Protein AF-A0A259LVF3-F1 (afdb_monomer_lite)

Secondary structure (DSSP, 8-state):
------------SHHHHHHHHHHHHT--HHHHHHHHHHHHHHHHH-TTHHHHHHTT-S-HHHHHHHHHHHH-

Structure (mmCIF, N/CA/C/O backbone):
data_AF-A0A259LVF3-F1
#
_entry.id   AF-A0A259LVF3-F1
#
loop_
_atom_site.group_PDB
_atom_site.id
_atom_site.type_symbol
_atom_site.label_atom_id
_atom_site.label_alt_id
_atom_site.label_comp_id
_atom_site.label_asym_id
_atom_site.label_entity_id
_atom_site.label_seq_id
_atom_site.pdbx_PDB_ins_code
_atom_site.Cartn_x
_atom_site.Cartn_y
_atom_site.Cartn_z
_atom_site.occupancy
_atom_site.B_iso_or_equiv
_atom_site.auth_seq_id
_atom_site.auth_comp_id
_atom_site.auth_asym_id
_atom_site.auth_atom_id
_atom_site.pdbx_PDB_model_num
ATOM 1 N N . MET A 1 1 ? -19.146 50.143 9.677 1.00 38.78 1 MET A N 1
ATOM 2 C CA . MET A 1 1 ? -18.155 49.662 8.691 1.00 38.78 1 MET A CA 1
ATOM 3 C C . MET A 1 1 ? -17.314 48.610 9.409 1.00 38.78 1 MET A C 1
ATOM 5 O O . MET A 1 1 ? -16.365 48.972 10.077 1.00 38.78 1 MET A O 1
ATOM 9 N N . SER A 1 2 ? -17.803 47.393 9.649 1.00 41.34 2 SER A N 1
ATOM 10 C CA . SER A 1 2 ? -18.025 46.275 8.712 1.00 41.34 2 SER A CA 1
ATOM 11 C C . SER A 1 2 ? -16.745 45.820 8.014 1.00 41.34 2 SER A C 1
ATOM 13 O O . SER A 1 2 ? -16.385 46.399 6.997 1.00 41.34 2 SER A O 1
ATOM 15 N N . ALA A 1 3 ? -16.124 44.761 8.540 1.00 41.66 3 ALA A N 1
ATOM 16 C CA . ALA A 1 3 ? -15.628 43.629 7.754 1.00 41.66 3 ALA A CA 1
ATOM 17 C C . ALA A 1 3 ? -15.272 42.467 8.699 1.00 41.66 3 ALA A C 1
ATOM 19 O O . ALA A 1 3 ? -14.220 42.449 9.332 1.00 41.66 3 ALA A O 1
ATOM 20 N N . GLN A 1 4 ? -16.186 41.502 8.792 1.00 50.34 4 GLN A N 1
ATOM 21 C CA . GLN A 1 4 ? -15.887 40.135 9.206 1.00 50.34 4 GLN A CA 1
ATOM 22 C C . GLN A 1 4 ? -15.032 39.491 8.103 1.00 50.34 4 GLN A C 1
ATOM 24 O O . GLN A 1 4 ? -15.395 39.584 6.931 1.00 50.34 4 GLN A O 1
ATOM 29 N N . ALA A 1 5 ? -13.972 38.772 8.461 1.00 47.62 5 ALA A N 1
ATOM 30 C CA . ALA A 1 5 ? -13.387 37.754 7.593 1.00 47.62 5 ALA A CA 1
ATOM 31 C C . ALA A 1 5 ? -13.244 36.474 8.416 1.00 47.62 5 ALA A C 1
ATOM 33 O O . ALA A 1 5 ? -12.288 36.273 9.160 1.00 47.62 5 ALA A O 1
ATOM 34 N N . ASN A 1 6 ? -14.291 35.657 8.339 1.00 46.38 6 ASN A N 1
ATOM 35 C CA . ASN A 1 6 ? -14.359 34.323 8.903 1.00 46.38 6 ASN A CA 1
ATOM 36 C C . ASN A 1 6 ? -13.505 33.399 8.021 1.00 46.38 6 ASN A C 1
ATOM 38 O O . ASN A 1 6 ? -13.967 32.927 6.983 1.00 46.38 6 ASN A O 1
ATOM 42 N N . SER A 1 7 ? -12.241 33.200 8.388 1.00 51.94 7 SER A N 1
ATOM 43 C CA . SER A 1 7 ? -11.357 32.236 7.730 1.00 51.94 7 SER A CA 1
ATOM 44 C C . SER A 1 7 ? -11.697 30.843 8.250 1.00 51.94 7 SER A C 1
ATOM 46 O O . SER A 1 7 ? -11.154 30.398 9.259 1.00 51.94 7 SER A O 1
ATOM 48 N N . THR A 1 8 ? -12.648 30.182 7.594 1.00 51.84 8 THR A N 1
ATOM 49 C CA . THR A 1 8 ? -13.056 28.802 7.864 1.00 51.84 8 THR A CA 1
ATOM 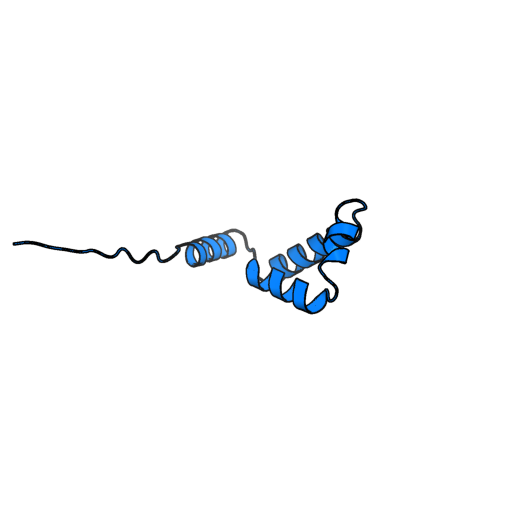50 C C . THR A 1 8 ? -11.826 27.894 7.880 1.00 51.84 8 THR A C 1
ATOM 52 O O . THR A 1 8 ? -11.246 27.594 6.836 1.00 51.84 8 THR A O 1
ATOM 55 N N . GLN A 1 9 ? -11.416 27.474 9.075 1.00 55.19 9 GLN A N 1
ATOM 56 C CA . GLN A 1 9 ? -10.448 26.404 9.276 1.00 55.19 9 GLN A CA 1
ATOM 57 C C . GLN A 1 9 ? -11.012 25.152 8.597 1.00 55.19 9 GLN A C 1
ATOM 59 O O . GLN A 1 9 ? -12.006 24.590 9.053 1.00 55.19 9 GLN A O 1
ATOM 64 N N . ASN A 1 10 ? -10.429 24.742 7.472 1.00 57.97 10 ASN A N 1
ATOM 65 C CA . ASN A 1 10 ? -10.766 23.483 6.815 1.00 57.97 10 ASN A CA 1
ATOM 66 C C . ASN A 1 10 ? -10.103 22.334 7.590 1.00 57.97 10 ASN A C 1
ATOM 68 O O . ASN A 1 10 ? -9.145 21.716 7.125 1.00 57.97 10 ASN A O 1
ATOM 72 N N . THR A 1 11 ? -10.559 22.103 8.820 1.00 58.53 11 THR A N 1
ATOM 73 C CA . THR A 1 11 ? -10.177 20.930 9.600 1.00 58.53 11 THR A CA 1
ATOM 74 C C . THR A 1 11 ? -10.866 19.740 8.947 1.00 58.53 11 THR A C 1
ATOM 76 O O . THR A 1 11 ? -12.073 19.560 9.079 1.00 58.53 11 THR A O 1
ATOM 79 N N . SER A 1 12 ? -10.116 18.966 8.163 1.00 60.72 12 SER A N 1
ATOM 80 C CA . SER A 1 12 ? -10.605 17.723 7.569 1.00 60.72 12 SER A CA 1
ATOM 81 C C . SER A 1 12 ? -11.238 16.856 8.661 1.00 60.72 12 SER A C 1
ATOM 83 O O . SER A 1 12 ? -10.532 16.398 9.551 1.00 60.72 12 SER A O 1
ATOM 85 N N . ALA A 1 13 ? -12.545 16.594 8.576 1.00 61.16 13 ALA A N 1
ATOM 86 C CA . ALA A 1 13 ? -13.258 15.676 9.474 1.00 61.16 13 ALA A CA 1
ATOM 87 C C . ALA A 1 13 ? -12.901 14.193 9.226 1.00 61.16 13 ALA A C 1
ATOM 89 O O . ALA A 1 13 ? -13.482 13.295 9.834 1.00 61.16 13 ALA A O 1
ATOM 90 N N . ARG A 1 14 ? -11.955 13.909 8.311 1.00 69.31 14 ARG A N 1
ATOM 91 C CA . ARG A 1 14 ? -11.537 12.540 7.974 1.00 69.31 14 ARG A CA 1
ATOM 92 C C . ARG A 1 14 ? -11.036 11.743 9.180 1.00 69.31 14 ARG A C 1
ATOM 94 O O . ARG A 1 14 ? -11.452 10.598 9.263 1.00 69.31 14 ARG A O 1
ATOM 101 N N . PRO A 1 15 ? -10.207 12.272 10.103 1.00 76.31 15 PRO A N 1
ATOM 102 C CA . PRO A 1 15 ? -9.702 11.464 11.211 1.00 76.31 15 PRO A CA 1
ATOM 103 C C . PRO A 1 15 ? -10.832 10.965 12.117 1.00 76.31 15 PRO A C 1
ATOM 105 O O . PRO A 1 15 ? -10.867 9.790 12.461 1.00 76.31 15 PRO A O 1
ATOM 108 N N . GLU A 1 16 ? -11.797 11.831 12.439 1.00 80.69 16 GLU A N 1
ATOM 109 C CA . GLU A 1 16 ? -12.930 11.491 13.309 1.00 80.69 16 GLU A CA 1
ATOM 110 C C . GLU A 1 16 ? -13.887 10.499 12.638 1.00 80.69 16 GLU A C 1
ATOM 112 O O . GLU A 1 16 ? -14.282 9.509 13.250 1.00 80.69 16 GLU A O 1
ATOM 117 N N . MET A 1 17 ? -14.214 10.720 11.360 1.00 80.12 17 MET A N 1
ATOM 118 C CA . MET A 1 17 ? -15.086 9.823 10.598 1.00 80.12 17 MET A CA 1
ATOM 119 C C . MET A 1 17 ? -14.430 8.453 10.367 1.00 80.12 17 MET A C 1
ATOM 121 O O . MET A 1 17 ? -15.089 7.426 10.511 1.00 80.12 17 MET A O 1
ATOM 125 N N . THR A 1 18 ? -13.131 8.417 10.050 1.00 80.19 18 THR A N 1
ATOM 126 C CA . THR A 1 18 ? -12.366 7.168 9.923 1.00 80.19 18 THR A CA 1
ATOM 127 C C . THR A 1 18 ? -12.332 6.425 11.255 1.00 80.19 18 THR A C 1
ATOM 129 O O . THR A 1 18 ? -12.623 5.234 11.275 1.00 80.19 18 THR A O 1
ATOM 132 N N . ALA A 1 19 ? -12.068 7.114 12.371 1.00 80.94 19 ALA A N 1
ATOM 133 C CA . ALA A 1 19 ? -12.064 6.497 13.695 1.00 80.94 19 ALA A CA 1
ATOM 134 C C . ALA A 1 19 ? -13.442 5.926 14.071 1.00 80.94 19 ALA A C 1
ATOM 136 O O . ALA A 1 19 ? -13.523 4.801 14.558 1.00 80.94 19 ALA A O 1
ATOM 137 N N . ALA A 1 20 ? -14.530 6.654 13.798 1.00 85.38 20 ALA A N 1
ATOM 138 C CA . ALA A 1 20 ? -15.888 6.172 14.048 1.00 85.38 20 ALA A CA 1
ATOM 139 C C . ALA A 1 20 ? -16.207 4.905 13.235 1.00 85.38 20 ALA A C 1
ATOM 141 O O . ALA A 1 20 ? -16.703 3.928 13.793 1.00 85.38 20 ALA A O 1
ATOM 142 N N . ILE A 1 21 ? -15.850 4.886 11.946 1.00 84.19 21 ILE A N 1
ATOM 143 C CA . ILE A 1 21 ? -16.033 3.715 11.077 1.00 84.19 21 ILE A CA 1
ATOM 144 C C . ILE A 1 21 ? -15.161 2.546 11.547 1.00 84.19 21 ILE A C 1
ATOM 146 O O . ILE A 1 21 ? -15.632 1.413 11.569 1.00 84.19 21 ILE A O 1
ATOM 150 N N . MET A 1 22 ? -13.911 2.786 11.948 1.00 85.00 22 MET A N 1
ATOM 151 C CA . MET A 1 22 ? -13.018 1.749 12.482 1.00 85.00 22 MET A CA 1
ATOM 152 C C . MET A 1 22 ? -13.597 1.100 13.742 1.00 85.00 22 MET A C 1
ATOM 154 O O . MET A 1 22 ? -13.612 -0.125 13.847 1.00 85.00 22 MET A O 1
ATOM 158 N N . VAL A 1 23 ? -14.165 1.903 14.648 1.00 85.88 23 VAL A N 1
ATOM 159 C CA . VAL A 1 23 ? -14.860 1.405 15.844 1.00 85.88 23 VAL A CA 1
ATOM 160 C C . VAL A 1 23 ? -16.113 0.607 15.476 1.00 85.88 23 VAL A C 1
ATOM 162 O O . VAL A 1 23 ? -16.316 -0.477 16.015 1.00 85.88 23 VAL A O 1
ATOM 165 N N . GLU A 1 24 ? -16.941 1.105 14.556 1.00 91.06 24 GLU A N 1
ATOM 166 C CA . GLU A 1 24 ? -18.187 0.440 14.146 1.00 91.06 24 GLU A CA 1
ATOM 167 C C . GLU A 1 24 ? -17.935 -0.888 13.414 1.00 91.06 24 GLU A C 1
ATOM 169 O O . GLU A 1 24 ? -18.649 -1.868 13.617 1.00 91.06 24 GLU A O 1
ATOM 174 N N . THR A 1 25 ? -16.907 -0.930 12.567 1.00 88.12 25 THR A N 1
ATOM 175 C CA . THR A 1 25 ? -16.599 -2.082 11.704 1.00 88.12 25 THR A CA 1
ATOM 176 C C . THR A 1 25 ? -15.615 -3.070 12.326 1.00 88.12 25 THR A C 1
ATOM 178 O O . THR A 1 25 ? -15.459 -4.176 11.809 1.00 88.12 25 THR A O 1
ATOM 181 N N . GLY A 1 26 ? -14.937 -2.688 13.413 1.00 86.44 26 GLY A N 1
ATOM 182 C CA . GLY A 1 26 ? -13.842 -3.461 14.000 1.00 86.44 26 GLY A CA 1
ATOM 183 C C . GLY A 1 26 ? -12.572 -3.474 13.143 1.00 86.44 26 GLY A C 1
ATOM 184 O O . GLY A 1 26 ? -11.736 -4.358 13.313 1.00 86.44 26 GLY A O 1
ATOM 185 N N . LEU A 1 27 ? -12.428 -2.535 12.201 1.00 87.12 27 LEU A N 1
ATOM 186 C CA . LEU A 1 27 ? -11.191 -2.351 11.447 1.00 87.12 27 LEU A CA 1
ATOM 187 C C . LEU A 1 27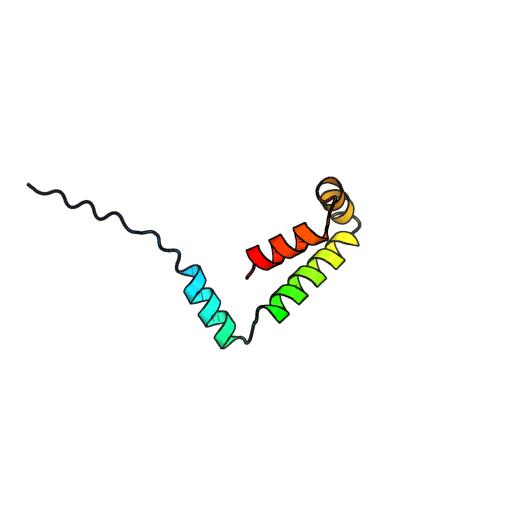 ? -10.139 -1.703 12.352 1.00 87.12 27 LEU A C 1
ATOM 189 O O . LEU A 1 27 ? -10.346 -0.601 12.850 1.00 87.12 27 LEU A O 1
ATOM 193 N N . ASP A 1 28 ? -8.996 -2.361 12.525 1.00 88.62 28 ASP A N 1
ATOM 194 C CA . ASP A 1 28 ? -7.864 -1.844 13.295 1.00 88.62 28 ASP A CA 1
ATOM 195 C C . ASP A 1 28 ? -6.590 -1.702 12.441 1.00 88.62 28 ASP A C 1
ATOM 197 O O . ASP A 1 28 ? -6.538 -2.084 11.265 1.00 88.62 28 ASP A O 1
ATOM 201 N N . GLU A 1 29 ? -5.546 -1.125 13.039 1.00 87.69 29 GLU A N 1
ATOM 202 C CA . GLU A 1 29 ? -4.254 -0.898 12.383 1.00 87.69 29 GLU A CA 1
ATOM 203 C C . GLU A 1 29 ? -3.601 -2.206 11.903 1.00 87.69 29 GLU A C 1
ATOM 205 O O . GLU A 1 29 ? -2.968 -2.240 10.846 1.00 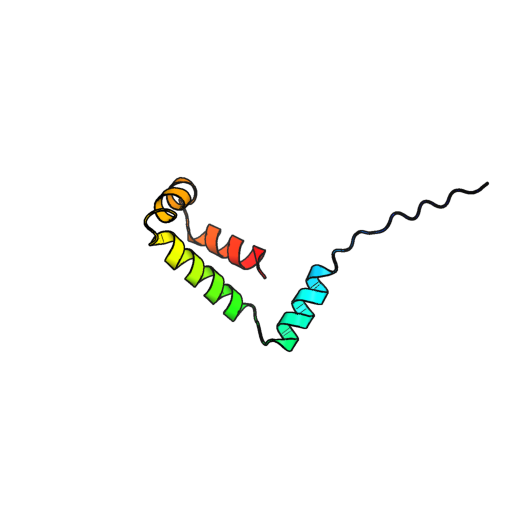87.69 29 GLU A O 1
ATOM 210 N N . GLY A 1 30 ? -3.788 -3.309 12.635 1.00 92.00 30 GLY A N 1
ATOM 211 C CA . GLY A 1 30 ? -3.263 -4.621 12.266 1.00 92.00 30 GLY A CA 1
ATOM 212 C C . GLY A 1 30 ? -3.950 -5.188 11.025 1.00 92.00 30 GLY A C 1
ATOM 213 O O . GLY A 1 30 ? -3.279 -5.676 10.109 1.00 92.00 30 GLY A O 1
ATOM 214 N N . ILE A 1 31 ? -5.279 -5.080 10.949 1.00 92.12 31 ILE A N 1
ATOM 215 C CA . ILE A 1 31 ? -6.066 -5.480 9.775 1.00 92.12 31 ILE A CA 1
ATOM 216 C C . ILE A 1 31 ? -5.651 -4.654 8.561 1.00 92.12 31 ILE A C 1
ATOM 218 O O . ILE A 1 31 ? -5.403 -5.211 7.487 1.00 92.12 31 ILE A O 1
ATOM 222 N N . LEU A 1 32 ? -5.520 -3.339 8.730 1.00 91.00 32 LEU A N 1
ATOM 223 C CA . LEU A 1 32 ? -5.114 -2.457 7.648 1.00 91.00 32 LEU A CA 1
ATOM 224 C C . LEU A 1 32 ? -3.692 -2.762 7.163 1.00 91.00 32 LEU A C 1
ATOM 226 O O . LEU A 1 32 ? -3.462 -2.872 5.957 1.00 91.00 32 LEU A O 1
ATOM 230 N N . ARG A 1 33 ? -2.747 -2.968 8.085 1.00 94.38 33 ARG A N 1
ATOM 231 C CA . ARG A 1 33 ? -1.382 -3.383 7.752 1.00 94.38 33 ARG A CA 1
ATOM 232 C C . ARG A 1 33 ? -1.390 -4.673 6.934 1.00 94.38 33 ARG A C 1
ATOM 234 O O . ARG A 1 33 ? -0.790 -4.720 5.860 1.00 94.38 33 ARG A O 1
ATOM 241 N N . ASN A 1 34 ? -2.122 -5.692 7.378 1.00 95.81 34 ASN A N 1
ATOM 242 C CA . ASN A 1 34 ? -2.231 -6.960 6.655 1.00 95.81 34 ASN A CA 1
ATOM 243 C C . ASN A 1 34 ? -2.843 -6.786 5.257 1.00 95.81 34 ASN A C 1
ATOM 245 O O . ASN A 1 34 ? -2.368 -7.398 4.294 1.00 95.81 34 ASN A O 1
ATOM 249 N N . LEU A 1 35 ? -3.859 -5.929 5.125 1.00 95.25 35 LEU A N 1
ATOM 250 C CA . LEU A 1 35 ? -4.484 -5.606 3.844 1.00 95.25 35 LEU A CA 1
ATOM 251 C C . LEU A 1 35 ? -3.488 -4.949 2.882 1.00 95.25 35 LEU A C 1
ATOM 253 O O . LEU A 1 35 ? -3.355 -5.402 1.744 1.00 95.25 35 LEU A O 1
ATOM 257 N N . VAL A 1 36 ? -2.763 -3.924 3.337 1.00 96.19 36 VAL A N 1
ATOM 258 C CA . VAL A 1 36 ? -1.766 -3.206 2.529 1.00 96.19 36 VAL A CA 1
ATOM 259 C C . VAL A 1 36 ? -0.655 -4.154 2.078 1.00 96.19 36 VAL A C 1
ATOM 261 O O . VAL A 1 36 ? -0.331 -4.197 0.889 1.00 96.19 36 VAL A O 1
ATOM 264 N N . HIS A 1 37 ? -0.112 -4.968 2.986 1.00 97.38 37 HIS A N 1
ATOM 265 C CA . HIS A 1 37 ? 0.912 -5.956 2.639 1.00 97.38 37 HIS A CA 1
ATOM 266 C C . HIS A 1 37 ? 0.394 -6.970 1.608 1.00 97.38 37 HIS A C 1
ATOM 268 O O . HIS A 1 37 ? 1.026 -7.171 0.571 1.00 97.38 37 HIS A O 1
ATOM 274 N N . THR A 1 38 ? -0.796 -7.535 1.830 1.00 97.88 38 THR A N 1
ATOM 275 C CA . THR A 1 38 ? -1.410 -8.505 0.906 1.00 97.88 38 THR A CA 1
ATOM 276 C C . THR A 1 38 ? -1.670 -7.898 -0.473 1.00 97.88 38 THR A C 1
ATOM 278 O O . THR A 1 38 ? -1.472 -8.556 -1.497 1.00 97.88 38 THR A O 1
ATOM 281 N N . PHE A 1 39 ? -2.116 -6.642 -0.526 1.00 97.69 39 PHE A N 1
ATOM 282 C CA . PHE A 1 39 ? -2.325 -5.923 -1.779 1.00 97.69 39 PHE A CA 1
ATOM 283 C C . PHE A 1 39 ? -1.017 -5.793 -2.563 1.00 97.69 39 PHE A C 1
ATOM 285 O O . PHE A 1 39 ? -0.956 -6.181 -3.731 1.00 97.69 39 PHE A O 1
ATOM 292 N N . TYR A 1 40 ? 0.051 -5.317 -1.923 1.00 97.50 40 TYR A N 1
ATOM 293 C CA . TYR A 1 40 ? 1.328 -5.132 -2.607 1.00 97.50 40 TYR A CA 1
ATOM 294 C C . TYR A 1 40 ? 2.026 -6.447 -2.965 1.00 97.50 40 TYR A C 1
ATOM 296 O O . TYR A 1 40 ? 2.707 -6.500 -3.989 1.00 97.50 40 TYR A O 1
ATOM 304 N N . ASP A 1 41 ? 1.812 -7.522 -2.209 1.00 97.88 41 ASP A N 1
ATOM 305 C CA . ASP A 1 41 ? 2.270 -8.859 -2.596 1.00 97.88 41 ASP A CA 1
ATOM 306 C C . ASP A 1 41 ? 1.608 -9.337 -3.894 1.00 97.88 41 ASP A C 1
ATOM 308 O O . ASP A 1 41 ? 2.272 -9.941 -4.742 1.00 97.88 41 ASP A O 1
ATOM 312 N N . LYS A 1 42 ? 0.317 -9.033 -4.089 1.00 98.38 42 LYS A N 1
ATOM 313 C CA . LYS A 1 42 ? -0.381 -9.303 -5.355 1.00 98.38 42 LYS A CA 1
ATOM 314 C C . LYS A 1 42 ? 0.145 -8.414 -6.479 1.00 98.38 42 LYS A C 1
ATOM 316 O O . LYS A 1 42 ? 0.451 -8.932 -7.547 1.00 98.38 42 LYS A O 1
ATOM 321 N N . VAL A 1 43 ? 0.331 -7.114 -6.227 1.00 97.94 43 VAL A N 1
ATOM 322 C CA . VAL A 1 43 ? 0.891 -6.165 -7.211 1.00 97.94 43 VAL A CA 1
ATOM 323 C C . VAL A 1 43 ? 2.260 -6.621 -7.716 1.00 97.94 43 VAL A C 1
ATOM 325 O O . VAL A 1 43 ? 2.511 -6.567 -8.914 1.00 97.94 43 VAL A O 1
ATOM 328 N N . ARG A 1 44 ? 3.138 -7.118 -6.837 1.00 96.31 44 ARG A N 1
ATOM 329 C CA . ARG A 1 44 ? 4.470 -7.613 -7.232 1.00 96.31 44 ARG A CA 1
ATOM 330 C C . ARG A 1 44 ? 4.425 -8.824 -8.156 1.00 96.31 44 ARG A C 1
ATOM 332 O O . ARG A 1 44 ? 5.329 -8.995 -8.966 1.00 96.31 44 ARG A O 1
ATOM 339 N N . ARG A 1 45 ? 3.422 -9.686 -7.987 1.00 97.69 45 ARG A N 1
ATOM 340 C CA . ARG A 1 45 ? 3.254 -10.923 -8.765 1.00 97.69 45 ARG A CA 1
ATOM 341 C C . ARG A 1 45 ? 2.478 -10.699 -10.059 1.00 97.69 45 ARG A C 1
ATOM 343 O O . ARG A 1 45 ? 2.469 -11.580 -10.913 1.00 97.69 45 ARG A O 1
ATOM 350 N N . ASP A 1 46 ? 1.816 -9.556 -10.190 1.00 98.62 46 ASP A N 1
ATOM 351 C CA . ASP A 1 46 ? 1.039 -9.214 -11.369 1.00 98.62 46 ASP A CA 1
ATOM 352 C C . ASP A 1 46 ? 1.951 -8.931 -12.572 1.00 98.62 46 ASP A C 1
ATOM 354 O O . ASP A 1 46 ? 2.930 -8.188 -12.478 1.00 98.62 46 ASP A O 1
ATOM 358 N N . VAL A 1 47 ? 1.619 -9.520 -13.722 1.00 98.06 47 VAL A N 1
ATOM 359 C CA . VAL A 1 47 ? 2.446 -9.456 -14.939 1.00 98.06 47 VAL A CA 1
ATOM 360 C C . VAL A 1 47 ? 2.473 -8.070 -15.582 1.00 98.06 47 VAL A C 1
ATOM 362 O O . VAL A 1 47 ? 3.421 -7.746 -16.295 1.00 98.06 47 VAL A O 1
ATOM 365 N N . THR A 1 48 ? 1.451 -7.247 -15.348 1.00 98.00 48 THR A N 1
ATOM 366 C CA . THR A 1 48 ? 1.339 -5.903 -15.922 1.00 98.00 48 THR A CA 1
ATOM 367 C C . THR A 1 48 ? 1.791 -4.848 -14.921 1.00 98.00 48 THR A C 1
ATOM 369 O O . THR A 1 48 ? 2.581 -3.970 -15.263 1.00 98.00 48 THR A O 1
ATOM 372 N N . LEU A 1 49 ? 1.328 -4.935 -13.674 1.00 98.00 49 LEU A N 1
ATOM 373 C CA . LEU A 1 49 ? 1.633 -3.955 -12.636 1.00 98.00 49 LEU A CA 1
ATOM 374 C C . LEU A 1 49 ? 3.014 -4.177 -12.018 1.00 98.00 49 LEU A C 1
ATOM 376 O O . LEU A 1 49 ? 3.716 -3.200 -11.757 1.00 98.00 49 LEU A O 1
ATOM 380 N N . GLY A 1 50 ? 3.443 -5.427 -11.830 1.00 97.75 50 GLY A N 1
ATOM 381 C CA . GLY A 1 50 ? 4.720 -5.763 -11.195 1.00 97.75 50 GLY A CA 1
ATOM 382 C C . GLY A 1 50 ? 5.909 -4.996 -11.787 1.00 97.75 50 GLY A C 1
ATOM 383 O O . GLY A 1 50 ? 6.585 -4.286 -11.038 1.00 97.75 50 GLY A O 1
ATOM 384 N N . PRO A 1 51 ? 6.131 -5.031 -13.118 1.00 98.06 51 PRO A N 1
ATOM 385 C CA . PRO A 1 51 ? 7.213 -4.282 -13.762 1.00 98.06 51 PRO A CA 1
ATOM 386 C C . PRO A 1 51 ? 7.121 -2.760 -13.574 1.00 98.06 51 PRO A C 1
ATOM 388 O O . PRO A 1 51 ? 8.145 -2.097 -13.409 1.00 98.06 51 PRO A O 1
ATOM 391 N N . ILE A 1 52 ? 5.909 -2.195 -13.557 1.00 97.94 52 ILE A N 1
ATOM 392 C CA . ILE A 1 52 ? 5.690 -0.749 -13.390 1.00 97.94 52 ILE A CA 1
ATOM 393 C C . ILE A 1 52 ? 6.116 -0.305 -11.989 1.00 97.94 52 ILE A C 1
ATOM 395 O O . ILE A 1 52 ? 6.824 0.693 -11.836 1.00 97.94 52 ILE A O 1
ATOM 399 N N . PHE A 1 53 ? 5.711 -1.056 -10.963 1.00 97.69 53 PHE A N 1
ATOM 400 C CA . PHE A 1 53 ? 6.081 -0.760 -9.582 1.00 97.69 53 PHE A CA 1
ATOM 401 C C . PHE A 1 53 ? 7.566 -1.046 -9.325 1.00 97.69 53 PHE A C 1
ATOM 403 O O . PHE A 1 53 ? 8.242 -0.217 -8.716 1.00 97.69 53 PHE A O 1
ATOM 410 N N . ALA A 1 54 ? 8.105 -2.149 -9.852 1.00 96.88 54 ALA A N 1
ATOM 411 C CA . ALA A 1 54 ? 9.522 -2.500 -9.724 1.00 96.88 54 ALA A CA 1
ATOM 412 C C . ALA A 1 54 ? 10.458 -1.449 -10.348 1.00 96.88 54 ALA A C 1
ATOM 414 O O . ALA A 1 54 ? 11.549 -1.217 -9.837 1.00 96.88 54 ALA A O 1
ATOM 415 N N . ALA A 1 55 ? 10.016 -0.748 -11.398 1.00 97.50 55 ALA A N 1
ATOM 416 C CA . ALA A 1 55 ? 10.774 0.354 -11.992 1.00 97.50 55 ALA A CA 1
ATOM 417 C C . ALA A 1 55 ? 10.895 1.594 -11.080 1.00 97.50 55 ALA A C 1
ATOM 419 O O . ALA A 1 55 ? 11.692 2.486 -11.369 1.00 97.50 55 ALA A O 1
ATOM 420 N N . ARG A 1 56 ? 10.086 1.698 -10.016 1.00 97.19 56 ARG A N 1
ATOM 421 C CA . ARG A 1 56 ? 10.033 2.871 -9.119 1.00 97.19 56 ARG A CA 1
ATOM 422 C C . ARG A 1 56 ? 10.317 2.556 -7.658 1.00 97.19 56 ARG A C 1
ATOM 424 O O . ARG A 1 56 ? 10.633 3.473 -6.906 1.00 97.19 56 ARG A O 1
ATOM 431 N N . ILE A 1 57 ? 10.195 1.298 -7.255 1.00 96.62 57 ILE A N 1
ATOM 432 C CA . ILE A 1 57 ? 10.380 0.853 -5.876 1.00 96.62 57 ILE A CA 1
ATOM 433 C C . ILE A 1 57 ? 11.550 -0.118 -5.853 1.00 96.62 57 ILE A C 1
ATOM 435 O O . ILE A 1 57 ? 11.413 -1.293 -6.186 1.00 96.62 57 ILE A O 1
ATOM 439 N N . THR A 1 58 ? 12.707 0.400 -5.458 1.00 94.31 58 THR A N 1
ATOM 440 C CA . THR A 1 58 ? 13.926 -0.390 -5.267 1.00 94.31 58 THR A CA 1
ATOM 441 C C . THR A 1 58 ?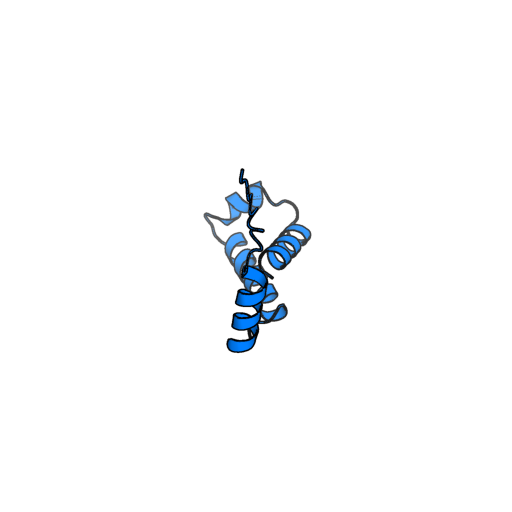 13.983 -1.017 -3.877 1.00 94.31 58 THR A C 1
ATOM 443 O O . THR A 1 58 ? 14.493 -2.124 -3.736 1.00 94.31 58 THR A O 1
ATOM 446 N N . ASP A 1 59 ? 13.420 -0.342 -2.870 1.00 96.62 59 ASP A N 1
ATOM 447 C CA . ASP A 1 59 ? 13.295 -0.849 -1.506 1.00 96.62 59 ASP A CA 1
ATOM 448 C C . ASP A 1 59 ? 11.825 -0.922 -1.081 1.00 96.62 59 AS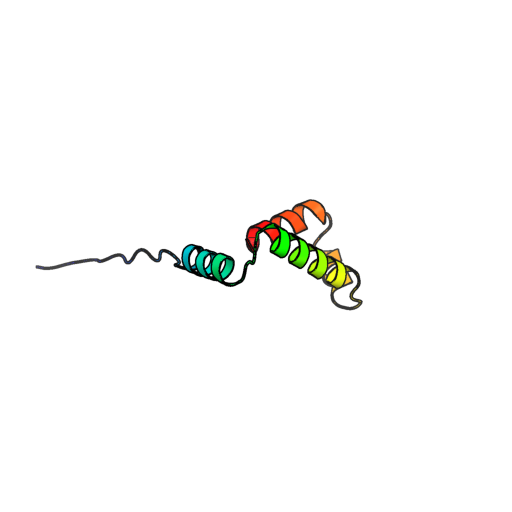P A C 1
ATOM 450 O O . ASP A 1 59 ? 11.115 0.080 -0.949 1.00 96.62 59 ASP A O 1
ATOM 454 N N . TRP A 1 60 ? 11.368 -2.151 -0.879 1.00 95.69 60 TRP A N 1
ATOM 455 C CA . TRP A 1 60 ? 9.986 -2.452 -0.556 1.00 95.69 60 TRP A CA 1
ATOM 456 C C . TRP A 1 60 ? 9.648 -2.270 0.922 1.00 95.69 60 TRP A C 1
ATOM 458 O O . TRP A 1 60 ? 8.483 -2.024 1.219 1.00 95.69 60 TRP A O 1
ATOM 468 N N . GLY A 1 61 ? 10.615 -2.376 1.838 1.00 95.81 61 GLY A N 1
ATOM 469 C CA . GLY A 1 61 ? 10.349 -2.260 3.277 1.00 95.81 61 GLY A CA 1
ATOM 470 C C . GLY A 1 61 ? 9.840 -0.862 3.647 1.00 95.81 61 GLY A C 1
ATOM 471 O O . GLY A 1 61 ? 8.675 -0.717 4.021 1.00 95.81 61 GLY A O 1
ATOM 472 N N . PRO A 1 62 ? 10.650 0.193 3.442 1.00 96.56 62 PRO A N 1
ATOM 473 C CA . PRO A 1 62 ? 10.249 1.576 3.681 1.00 96.56 62 PRO A CA 1
ATOM 474 C C . PRO A 1 62 ? 9.045 2.004 2.838 1.00 96.56 62 PRO A C 1
ATOM 476 O O . PRO A 1 62 ? 8.226 2.805 3.290 1.00 96.56 62 PRO A O 1
ATOM 479 N N . HIS A 1 63 ? 8.904 1.472 1.617 1.00 96.50 63 HIS A N 1
ATOM 480 C CA . HIS A 1 63 ? 7.727 1.751 0.799 1.00 96.50 63 HIS A CA 1
ATOM 481 C C . HIS A 1 63 ? 6.446 1.232 1.458 1.00 96.50 63 HIS A C 1
ATOM 483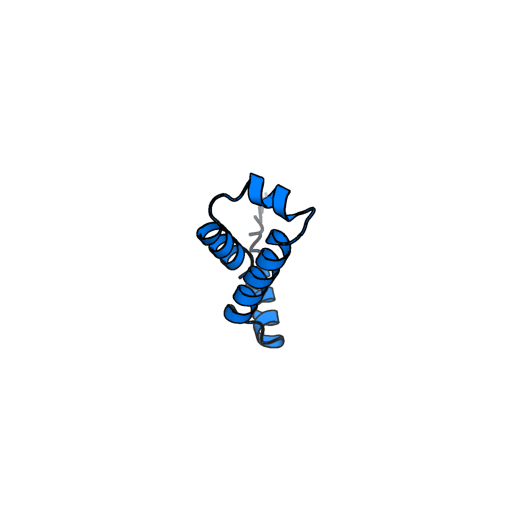 O O . HIS A 1 63 ? 5.475 1.982 1.544 1.00 96.50 63 HIS A O 1
ATOM 489 N N . LEU A 1 64 ? 6.441 -0.020 1.925 1.00 96.56 64 LEU A N 1
ATOM 490 C CA . LEU A 1 64 ? 5.277 -0.610 2.580 1.00 96.56 64 LEU A CA 1
ATOM 491 C C . LEU A 1 64 ? 4.940 0.100 3.889 1.00 96.56 64 LEU A C 1
ATOM 493 O O . LEU A 1 64 ? 3.775 0.432 4.078 1.00 96.56 64 LEU A O 1
ATOM 497 N N . GLU A 1 65 ? 5.926 0.425 4.730 1.00 95.56 65 GLU A N 1
ATOM 498 C CA . GLU A 1 65 ? 5.674 1.189 5.964 1.00 95.56 65 GLU A CA 1
ATOM 499 C C . GLU A 1 65 ? 5.026 2.546 5.667 1.00 95.56 65 GLU A C 1
ATOM 501 O O . GLU A 1 65 ? 4.046 2.928 6.305 1.00 95.56 65 GLU A O 1
ATOM 506 N N . ARG A 1 66 ? 5.497 3.249 4.627 1.00 95.69 66 ARG A N 1
ATOM 507 C CA . ARG A 1 66 ? 4.878 4.506 4.188 1.00 95.69 66 ARG A CA 1
ATOM 508 C C . ARG A 1 66 ? 3.440 4.312 3.703 1.00 95.69 66 ARG A C 1
ATOM 510 O O . ARG A 1 66 ? 2.617 5.198 3.900 1.00 95.69 66 ARG A O 1
ATOM 517 N N . MET A 1 67 ? 3.139 3.203 3.031 1.00 95.75 67 MET A N 1
ATOM 518 C CA . MET A 1 67 ? 1.780 2.912 2.568 1.00 95.75 67 MET A CA 1
ATOM 519 C C . MET A 1 67 ? 0.857 2.552 3.724 1.00 95.75 67 MET A C 1
ATOM 521 O O . MET A 1 67 ? -0.255 3.060 3.754 1.00 95.75 67 MET A O 1
ATOM 525 N N . VAL A 1 68 ? 1.318 1.773 4.703 1.00 94.06 68 VAL A N 1
ATOM 526 C CA . VAL A 1 68 ? 0.548 1.516 5.928 1.00 94.06 68 VAL A CA 1
ATOM 527 C C . VAL A 1 68 ? 0.216 2.838 6.622 1.00 94.06 68 VAL A C 1
ATOM 529 O O . VAL A 1 68 ? -0.959 3.120 6.818 1.00 94.06 68 VAL A O 1
ATOM 532 N N . ALA A 1 69 ? 1.217 3.693 6.856 1.00 91.56 69 ALA A N 1
ATOM 533 C CA . ALA A 1 69 ? 1.032 4.998 7.497 1.00 91.56 69 ALA A CA 1
ATOM 534 C C . ALA A 1 69 ? 0.159 5.984 6.696 1.00 91.56 69 ALA A C 1
ATOM 536 O O . ALA A 1 69 ? -0.411 6.909 7.261 1.00 91.56 69 ALA A O 1
ATOM 537 N N . PHE A 1 70 ? 0.082 5.837 5.371 1.00 91.25 70 PHE A N 1
ATOM 538 C CA . PHE A 1 70 ? -0.793 6.663 4.537 1.00 91.25 70 PHE A CA 1
ATOM 539 C C . PHE A 1 70 ? -2.267 6.255 4.660 1.00 91.25 70 PHE A C 1
ATOM 541 O O . PHE A 1 70 ? -3.148 7.102 4.517 1.00 91.25 70 PHE A O 1
ATOM 548 N N . TRP A 1 71 ? -2.532 4.962 4.863 1.00 85.56 71 TRP A N 1
ATOM 549 C CA . TRP A 1 71 ? -3.889 4.423 4.921 1.00 85.56 71 TRP A CA 1
ATOM 550 C C . TRP A 1 71 ? -4.470 4.368 6.342 1.00 85.56 71 TRP A C 1
ATOM 552 O O . TRP A 1 71 ? -5.690 4.243 6.454 1.00 85.56 71 TRP A O 1
ATOM 562 N N . SER A 1 72 ? -3.626 4.406 7.384 1.00 77.75 72 SER A N 1
ATOM 563 C CA . SER A 1 72 ? -4.011 4.401 8.808 1.00 77.75 72 SER A CA 1
ATOM 564 C C . SER A 1 72 ? -4.375 5.796 9.292 1.00 77.75 72 SER A C 1
ATOM 566 O O . SER A 1 72 ? -5.432 5.941 9.937 1.00 77.75 72 SER A O 1
#

Radius of gyration: 19.07 Å; chains: 1; bounding box: 32×61×32 Å

Sequence (72 aa):
MSAQANSTQNTSARPEMTAAIMVETGLDEGILRNLVHTFYDKVRRDVTLGPIFAARITDWGPHLERMVAFWS

Foldseek 3Di:
DDDDDDPPDPPPCVVVVVVVVCVVVVPDLVNLLVVLVVVVVVLCVDPPRNVVVVVPPPDDPVVSVVVSVVVD

pLDDT: mean 84.83, std 17.29, range [38.78, 98.62]